Protein AF-A0A015JHY5-F1 (afdb_monomer_lite)

Structure (mmCIF, N/CA/C/O backbone):
data_AF-A0A015JHY5-F1
#
_entry.id   AF-A0A015JHY5-F1
#
loop_
_atom_site.group_PDB
_atom_site.id
_atom_site.type_symbol
_atom_site.label_atom_id
_atom_site.label_alt_id
_atom_site.label_comp_id
_atom_site.label_asym_id
_atom_site.label_entity_id
_atom_site.label_seq_id
_atom_site.pdbx_PDB_ins_code
_atom_site.Cartn_x
_atom_site.Cartn_y
_atom_site.Cartn_z
_atom_site.occupancy
_atom_site.B_iso_or_equiv
_atom_site.auth_seq_id
_atom_site.auth_comp_id
_atom_site.auth_asym_id
_atom_site.auth_atom_id
_atom_site.pdbx_PDB_model_num
ATOM 1 N N . MET A 1 1 ? -11.492 6.047 -32.905 1.00 40.00 1 MET A N 1
ATOM 2 C CA . MET A 1 1 ? -10.501 5.071 -32.400 1.00 40.00 1 MET A CA 1
ATOM 3 C C . MET A 1 1 ? -9.507 5.808 -31.514 1.00 40.00 1 MET A C 1
ATOM 5 O O . MET A 1 1 ? -8.914 6.771 -31.969 1.00 40.00 1 MET A O 1
ATOM 9 N N . ASN A 1 2 ? -9.389 5.346 -30.266 1.00 44.59 2 ASN A N 1
ATOM 10 C CA . ASN A 1 2 ? -8.293 5.552 -29.310 1.00 44.59 2 ASN A CA 1
ATOM 11 C C . ASN A 1 2 ? -7.911 6.969 -28.844 1.00 44.59 2 ASN A C 1
ATOM 13 O O . ASN A 1 2 ? -6.755 7.365 -28.914 1.00 44.59 2 ASN A O 1
ATOM 17 N N . GLU A 1 3 ? -8.834 7.625 -28.137 1.00 45.31 3 GLU A N 1
ATOM 18 C CA . GLU A 1 3 ? -8.463 8.516 -27.017 1.00 45.31 3 GLU A CA 1
ATOM 19 C C . GLU A 1 3 ? -7.963 7.724 -25.783 1.00 45.31 3 GLU A C 1
ATOM 21 O O . GLU A 1 3 ? -7.287 8.267 -24.914 1.00 45.31 3 GLU A O 1
ATOM 26 N N . ARG A 1 4 ? -8.188 6.398 -25.756 1.00 46.50 4 ARG A N 1
ATOM 27 C CA . ARG A 1 4 ? -7.793 5.460 -24.681 1.00 46.50 4 ARG A CA 1
ATOM 28 C C . ARG A 1 4 ? -6.280 5.272 -24.489 1.00 46.50 4 ARG A C 1
ATOM 30 O O . ARG A 1 4 ? -5.887 4.626 -23.528 1.00 46.50 4 ARG A O 1
ATOM 37 N N . PHE A 1 5 ? -5.444 5.798 -25.387 1.00 38.50 5 PHE A N 1
ATOM 38 C CA . PHE A 1 5 ? -3.981 5.652 -25.329 1.00 38.50 5 PHE A CA 1
ATOM 39 C C . PHE A 1 5 ? -3.276 6.862 -24.691 1.00 38.50 5 PHE A C 1
ATOM 41 O O . PHE A 1 5 ? -2.085 6.784 -24.427 1.00 38.50 5 PHE A O 1
ATOM 48 N N . LYS A 1 6 ? -3.963 7.981 -24.405 1.00 40.88 6 LYS A N 1
ATOM 49 C CA . LYS A 1 6 ? -3.352 9.105 -23.656 1.00 40.88 6 LYS A CA 1
ATOM 50 C C . LYS A 1 6 ? -3.430 8.938 -22.136 1.00 40.88 6 LYS A C 1
ATOM 52 O O . LYS A 1 6 ? -2.666 9.570 -21.418 1.00 40.88 6 LYS A O 1
ATOM 57 N N . GLU A 1 7 ? -4.290 8.042 -21.660 1.00 41.88 7 GLU A N 1
ATOM 58 C CA . GLU A 1 7 ? -4.357 7.574 -20.272 1.00 41.88 7 GLU A CA 1
ATOM 59 C C . GLU A 1 7 ? -3.535 6.288 -20.077 1.00 41.88 7 GLU A C 1
ATOM 61 O O . GLU A 1 7 ? -3.970 5.362 -19.388 1.00 41.88 7 GLU A O 1
ATOM 66 N N . PHE A 1 8 ? -2.328 6.195 -20.657 1.00 44.22 8 PHE A N 1
ATOM 67 C CA . PHE A 1 8 ? -1.334 5.311 -20.043 1.00 44.22 8 PHE A CA 1
ATOM 68 C C . PHE A 1 8 ? -1.085 5.874 -18.653 1.00 44.22 8 PHE A C 1
ATOM 70 O O . PHE A 1 8 ? -0.454 6.905 -18.452 1.00 44.22 8 PHE A O 1
ATOM 77 N N . ASN A 1 9 ? -1.777 5.244 -17.721 1.00 57.66 9 ASN A N 1
ATOM 78 C CA . ASN A 1 9 ? -2.054 5.701 -16.386 1.00 57.66 9 ASN A CA 1
ATOM 79 C C . ASN A 1 9 ? -0.746 5.629 -15.593 1.00 57.66 9 ASN A C 1
ATOM 81 O O . ASN A 1 9 ? -0.519 4.649 -14.888 1.00 57.66 9 ASN A O 1
ATOM 85 N N . ASP A 1 10 ? 0.126 6.634 -15.757 1.00 76.81 10 ASP A N 1
ATOM 86 C CA . ASP A 1 10 ? 1.397 6.789 -15.031 1.00 76.81 10 ASP A CA 1
ATOM 87 C C . ASP A 1 10 ? 1.201 6.471 -13.550 1.00 76.81 10 ASP A C 1
ATOM 89 O O . ASP A 1 10 ? 2.004 5.772 -12.942 1.00 76.81 10 ASP A O 1
ATOM 93 N N . ASP A 1 11 ? 0.084 6.946 -12.989 1.00 87.25 11 ASP A N 1
ATOM 94 C CA . ASP A 1 11 ? -0.285 6.750 -11.595 1.00 87.25 11 ASP A CA 1
ATOM 95 C C . ASP A 1 11 ? -0.630 5.268 -11.293 1.00 87.25 11 ASP A C 1
ATOM 97 O O . ASP A 1 11 ? -0.227 4.768 -10.245 1.00 87.25 11 ASP A O 1
ATOM 101 N N . LYS A 1 12 ? -1.283 4.515 -12.198 1.00 87.69 12 LYS A N 1
ATOM 102 C CA . LYS A 1 12 ? -1.477 3.051 -12.052 1.00 87.69 12 LYS A CA 1
ATOM 103 C C . LYS A 1 12 ? -0.163 2.295 -12.155 1.00 87.69 12 LYS A C 1
ATOM 105 O O . LYS A 1 12 ? 0.110 1.477 -11.283 1.00 87.69 12 LYS A O 1
ATOM 110 N N . TYR A 1 13 ? 0.624 2.544 -13.200 1.00 85.75 13 TYR A N 1
ATOM 111 C CA . TYR A 1 13 ? 1.866 1.808 -13.445 1.00 85.75 13 TYR A CA 1
ATOM 112 C C . TYR A 1 13 ? 2.865 2.025 -12.313 1.00 85.75 13 TYR A C 1
ATOM 114 O O . TYR A 1 13 ? 3.368 1.052 -11.758 1.00 85.75 13 TYR A O 1
ATOM 122 N N . ILE A 1 14 ? 3.076 3.278 -11.896 1.00 88.00 14 ILE A N 1
ATOM 123 C CA . ILE A 1 14 ? 3.966 3.584 -10.773 1.00 88.00 14 ILE A CA 1
ATOM 124 C C . ILE A 1 14 ? 3.453 2.995 -9.455 1.00 88.00 14 ILE A C 1
ATOM 126 O O . ILE A 1 14 ? 4.256 2.593 -8.619 1.00 88.00 14 ILE A O 1
ATOM 130 N N . THR A 1 15 ? 2.130 2.898 -9.271 1.00 92.19 15 THR A N 1
ATOM 131 C CA . THR A 1 15 ? 1.554 2.260 -8.081 1.00 92.19 15 THR A CA 1
ATOM 132 C C . THR A 1 15 ? 1.734 0.745 -8.118 1.00 92.19 15 THR A C 1
ATOM 134 O O . THR A 1 15 ? 2.160 0.193 -7.115 1.00 92.19 15 THR A O 1
ATOM 137 N N . CYS A 1 16 ? 1.482 0.066 -9.244 1.00 91.19 16 CYS A N 1
ATOM 138 C CA . CYS A 1 16 ? 1.750 -1.374 -9.366 1.00 91.19 16 CYS A CA 1
ATOM 139 C C . CYS A 1 16 ? 3.236 -1.687 -9.169 1.00 91.19 16 CYS A C 1
ATOM 141 O O . CYS A 1 16 ? 3.556 -2.599 -8.420 1.00 91.19 16 CYS A O 1
ATOM 143 N N . PHE A 1 17 ? 4.129 -0.890 -9.762 1.00 89.00 17 PHE A N 1
ATOM 144 C CA . PHE A 1 17 ? 5.572 -1.037 -9.576 1.00 89.00 17 PHE A CA 1
ATOM 145 C C . PHE A 1 17 ? 5.985 -0.848 -8.114 1.00 89.00 17 PHE A C 1
ATOM 147 O O . PHE A 1 17 ? 6.759 -1.631 -7.589 1.00 89.00 17 PHE A O 1
ATOM 154 N N . PHE A 1 18 ? 5.444 0.159 -7.424 1.00 92.19 18 PHE A N 1
ATOM 155 C CA . PHE A 1 18 ? 5.695 0.343 -5.994 1.00 92.19 18 PHE A CA 1
ATOM 156 C C . PHE A 1 18 ? 5.202 -0.840 -5.153 1.00 92.19 18 PHE A C 1
ATOM 158 O O . PHE A 1 18 ? 5.878 -1.244 -4.214 1.00 92.19 18 PHE A O 1
ATOM 165 N N . LEU A 1 19 ? 4.024 -1.378 -5.473 1.00 93.25 19 LEU A N 1
ATOM 166 C CA . LEU A 1 19 ? 3.403 -2.487 -4.746 1.00 93.25 19 LEU A CA 1
ATOM 167 C C . LEU A 1 19 ? 4.066 -3.840 -5.002 1.00 93.25 19 LEU A C 1
ATOM 169 O O . LEU A 1 19 ? 3.719 -4.809 -4.335 1.00 93.25 19 LEU A O 1
ATOM 173 N N . ASP A 1 20 ? 4.981 -3.927 -5.954 1.00 90.62 20 ASP A N 1
ATOM 174 C CA . ASP A 1 20 ? 5.803 -5.108 -6.134 1.00 90.62 20 ASP A CA 1
ATOM 175 C C . ASP A 1 20 ? 6.956 -5.078 -5.102 1.00 90.62 20 ASP A C 1
ATOM 177 O O . ASP A 1 20 ? 7.746 -4.120 -5.084 1.00 90.62 20 ASP A O 1
ATOM 181 N N . PRO A 1 21 ? 7.054 -6.087 -4.213 1.00 89.00 21 PRO A N 1
ATOM 182 C CA . PRO A 1 21 ? 8.043 -6.107 -3.136 1.00 89.00 21 PRO A CA 1
ATOM 183 C C . PRO A 1 21 ? 9.490 -5.985 -3.620 1.00 89.00 21 PRO A C 1
ATOM 185 O O . PRO A 1 21 ? 10.298 -5.373 -2.922 1.00 89.00 21 PRO A O 1
ATOM 188 N N . GLN A 1 22 ? 9.808 -6.464 -4.829 1.00 86.19 22 GLN A N 1
ATOM 189 C CA . GLN A 1 22 ? 11.156 -6.392 -5.411 1.00 86.19 22 GLN A CA 1
ATOM 190 C C . GLN A 1 22 ? 11.592 -4.949 -5.704 1.00 86.19 22 GLN A C 1
ATOM 192 O O . GLN A 1 22 ? 12.781 -4.642 -5.835 1.00 86.19 22 GLN A O 1
ATOM 197 N N . PHE A 1 23 ? 10.631 -4.031 -5.814 1.00 85.44 23 PHE A N 1
ATOM 198 C CA . PHE A 1 23 ? 10.887 -2.630 -6.123 1.00 85.44 23 PHE A CA 1
ATOM 199 C C . PHE A 1 23 ? 10.567 -1.683 -4.963 1.00 85.44 23 PHE A C 1
ATOM 201 O O . PHE A 1 23 ? 10.804 -0.478 -5.089 1.00 85.44 23 PHE A O 1
ATOM 208 N N . ARG A 1 24 ? 10.116 -2.194 -3.808 1.00 81.12 24 ARG A N 1
ATOM 209 C CA . ARG A 1 24 ? 9.749 -1.370 -2.638 1.00 81.12 24 ARG A CA 1
ATOM 210 C C . ARG A 1 24 ? 10.892 -0.479 -2.139 1.00 81.12 24 ARG A C 1
ATOM 212 O O . ARG A 1 24 ? 10.656 0.645 -1.703 1.00 81.12 24 ARG A O 1
ATOM 219 N N . SER A 1 25 ? 12.130 -0.973 -2.227 1.00 77.19 25 SER A N 1
ATOM 220 C CA . SER A 1 25 ? 13.350 -0.305 -1.750 1.00 77.19 25 SER A CA 1
ATOM 221 C C . SER A 1 25 ? 13.917 0.707 -2.752 1.00 77.19 25 SER A C 1
ATOM 223 O O . SER A 1 25 ? 14.875 1.423 -2.448 1.00 77.19 25 SER A O 1
ATOM 225 N N . ARG A 1 26 ? 13.336 0.799 -3.956 1.00 82.50 26 ARG A N 1
ATOM 226 C CA . ARG A 1 26 ? 13.796 1.737 -4.980 1.00 82.50 26 ARG A CA 1
ATOM 227 C C . ARG A 1 26 ? 13.516 3.175 -4.528 1.00 82.50 26 ARG A C 1
ATOM 229 O O . ARG A 1 26 ? 12.425 3.474 -4.037 1.00 82.50 26 ARG A O 1
ATOM 236 N N . PRO A 1 27 ? 14.469 4.104 -4.713 1.00 82.56 27 PRO A N 1
ATOM 237 C CA . PRO A 1 27 ? 14.269 5.492 -4.330 1.00 82.56 27 PRO A CA 1
ATOM 238 C C . PRO A 1 27 ? 13.101 6.106 -5.113 1.00 82.56 27 PRO A C 1
ATOM 240 O O . PRO A 1 27 ? 13.111 6.169 -6.342 1.00 82.56 27 PRO A O 1
ATOM 243 N N . LEU A 1 28 ? 12.098 6.592 -4.382 1.00 85.81 28 LEU A N 1
ATOM 244 C CA . LEU A 1 28 ? 10.950 7.308 -4.932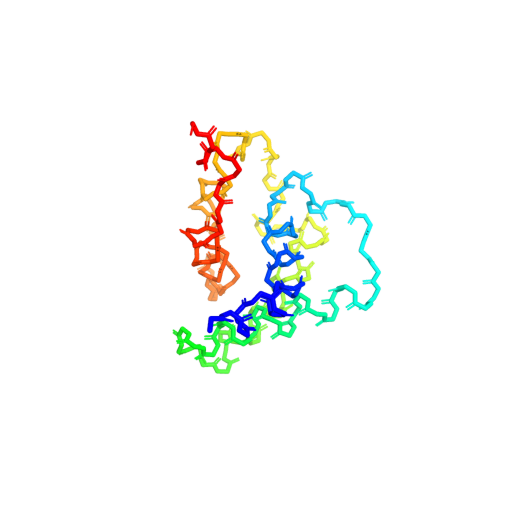 1.00 85.81 28 LEU A CA 1
ATOM 245 C C . LEU A 1 28 ? 11.091 8.810 -4.704 1.00 85.81 28 LEU A C 1
ATOM 247 O O . LEU A 1 28 ? 11.359 9.270 -3.593 1.00 85.81 28 LEU A O 1
ATOM 251 N N . THR A 1 29 ? 10.821 9.596 -5.745 1.00 89.81 29 THR A N 1
ATOM 252 C CA . THR A 1 29 ? 10.681 11.050 -5.595 1.00 89.81 29 THR A CA 1
ATOM 253 C C . THR A 1 29 ? 9.429 11.388 -4.779 1.00 89.81 29 THR A C 1
ATOM 255 O O . THR A 1 29 ? 8.431 10.665 -4.814 1.00 89.81 29 THR A O 1
ATOM 258 N N . ALA A 1 30 ? 9.420 12.537 -4.097 1.00 89.06 30 ALA A N 1
ATOM 259 C CA . ALA A 1 30 ? 8.240 13.003 -3.358 1.00 89.06 30 ALA A CA 1
ATOM 260 C C . ALA A 1 30 ? 6.987 13.139 -4.252 1.00 89.06 30 ALA A C 1
ATOM 262 O O . ALA A 1 30 ? 5.863 12.874 -3.812 1.00 89.06 30 ALA A O 1
ATOM 263 N N . LYS A 1 31 ? 7.182 13.492 -5.533 1.00 89.88 31 LYS A N 1
ATOM 264 C CA . LYS A 1 31 ? 6.118 13.565 -6.545 1.00 89.88 31 LYS A CA 1
ATOM 265 C C . LYS A 1 31 ? 5.556 12.179 -6.873 1.00 89.88 31 LYS A C 1
ATOM 267 O O . LYS A 1 31 ? 4.338 12.023 -6.920 1.00 89.88 31 LYS A O 1
ATOM 272 N N . ALA A 1 32 ? 6.423 11.184 -7.072 1.00 89.75 32 ALA A N 1
ATOM 273 C CA . ALA A 1 32 ? 6.021 9.796 -7.298 1.00 89.75 32 ALA A CA 1
ATOM 274 C C . ALA A 1 32 ? 5.257 9.231 -6.094 1.00 89.75 32 ALA A C 1
ATOM 276 O O . ALA A 1 32 ? 4.163 8.697 -6.252 1.00 89.75 32 ALA A O 1
ATOM 277 N N . TYR A 1 33 ? 5.777 9.439 -4.884 1.00 91.62 33 TYR A N 1
ATOM 278 C CA . TYR A 1 33 ? 5.124 8.985 -3.658 1.00 91.62 33 TYR A CA 1
ATOM 279 C C . TYR A 1 33 ? 3.728 9.603 -3.478 1.00 91.62 33 TYR A C 1
ATOM 281 O O . TYR A 1 33 ? 2.760 8.898 -3.205 1.00 91.62 33 TYR A O 1
ATOM 289 N N . SER A 1 34 ? 3.588 10.910 -3.721 1.00 92.62 34 SER A N 1
ATOM 290 C CA . SER A 1 34 ? 2.282 11.586 -3.669 1.00 92.62 34 SER A CA 1
ATOM 291 C C . SER A 1 34 ? 1.276 11.010 -4.675 1.00 92.62 34 SER A C 1
ATOM 293 O O . SER A 1 34 ? 0.101 10.843 -4.344 1.00 92.62 34 SER A O 1
ATOM 295 N N . LYS A 1 35 ? 1.726 10.672 -5.893 1.00 93.81 35 LYS A N 1
ATOM 296 C CA . LYS A 1 35 ? 0.889 10.018 -6.913 1.00 93.81 35 LYS A CA 1
ATOM 297 C C . LYS A 1 35 ? 0.411 8.643 -6.450 1.00 93.81 35 LYS A C 1
ATOM 299 O O . LYS A 1 35 ? -0.785 8.376 -6.524 1.00 93.81 35 LYS A O 1
ATOM 304 N N . ILE A 1 36 ? 1.320 7.829 -5.911 1.00 93.81 36 ILE A N 1
ATOM 305 C CA . ILE A 1 36 ? 1.027 6.494 -5.369 1.00 93.81 36 ILE A CA 1
ATOM 306 C C . ILE A 1 36 ? -0.037 6.578 -4.271 1.00 93.81 36 ILE A C 1
ATOM 308 O O . ILE A 1 36 ? -1.070 5.917 -4.362 1.00 93.81 36 ILE A O 1
ATOM 312 N N . VAL A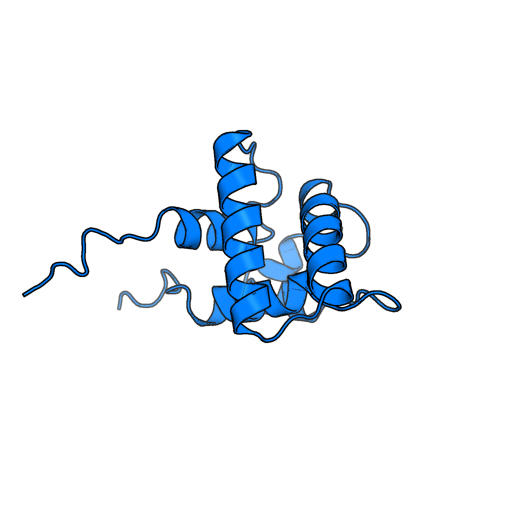 1 37 ? 0.163 7.437 -3.264 1.00 95.38 37 VAL A N 1
ATOM 313 C CA . VAL A 1 37 ? -0.790 7.599 -2.150 1.00 95.38 37 VAL A CA 1
ATOM 314 C C . VAL A 1 37 ? -2.167 8.026 -2.663 1.00 95.38 37 VAL A C 1
ATOM 316 O O . VAL A 1 37 ? -3.188 7.455 -2.269 1.00 95.38 37 VAL A O 1
ATOM 319 N N . ARG A 1 38 ? -2.215 9.004 -3.578 1.00 95.56 38 ARG A N 1
ATOM 320 C CA . ARG A 1 38 ? -3.471 9.499 -4.159 1.00 95.56 38 ARG A CA 1
ATOM 321 C C . ARG A 1 38 ? -4.194 8.413 -4.954 1.00 95.56 38 ARG A C 1
ATOM 323 O O . ARG A 1 38 ? -5.414 8.270 -4.830 1.00 95.56 38 ARG A O 1
ATOM 330 N N . TYR A 1 39 ? -3.456 7.653 -5.756 1.00 95.38 39 TYR A N 1
ATOM 331 C CA . TYR A 1 39 ? -4.020 6.596 -6.582 1.00 95.38 39 TYR A CA 1
ATOM 332 C C . TYR A 1 39 ? -4.523 5.429 -5.727 1.00 95.38 39 TYR A C 1
ATOM 334 O O . TYR A 1 39 ? -5.694 5.071 -5.830 1.00 95.38 39 TYR A O 1
ATOM 342 N N . ALA A 1 40 ? -3.711 4.923 -4.794 1.00 96.12 40 ALA A N 1
ATOM 343 C CA . ALA A 1 40 ? -4.109 3.877 -3.853 1.00 96.12 40 ALA A CA 1
ATOM 344 C C . ALA A 1 40 ? -5.362 4.268 -3.051 1.00 96.12 40 ALA A C 1
ATOM 346 O O . ALA A 1 40 ? -6.296 3.477 -2.940 1.00 96.12 40 ALA A O 1
ATOM 347 N N . THR A 1 41 ? -5.441 5.513 -2.569 1.00 96.06 41 THR A N 1
ATOM 348 C CA . THR A 1 41 ? -6.629 6.021 -1.855 1.00 96.06 41 THR A CA 1
ATOM 349 C C . THR A 1 41 ? -7.860 6.089 -2.760 1.00 96.06 41 THR A C 1
ATOM 351 O O . THR A 1 41 ? -8.970 5.790 -2.325 1.00 96.06 41 THR A O 1
ATOM 354 N N . THR A 1 42 ? -7.688 6.452 -4.034 1.00 95.94 42 THR A N 1
ATOM 355 C CA . THR A 1 42 ? -8.781 6.451 -5.020 1.00 95.94 42 THR A CA 1
ATOM 356 C C . THR A 1 42 ? -9.316 5.040 -5.248 1.00 95.94 42 THR A C 1
ATOM 358 O O . THR A 1 42 ? -10.529 4.846 -5.306 1.00 95.94 42 THR A O 1
ATOM 361 N N . ILE A 1 43 ? -8.428 4.048 -5.325 1.00 95.75 43 ILE A N 1
ATOM 362 C CA . ILE A 1 43 ? -8.810 2.637 -5.416 1.00 95.75 43 ILE A CA 1
ATOM 363 C C . ILE A 1 43 ? -9.506 2.179 -4.134 1.00 95.75 43 ILE A C 1
ATOM 365 O O . ILE A 1 43 ? -10.583 1.603 -4.223 1.00 95.75 43 ILE A O 1
ATOM 369 N N . GLY A 1 44 ? -8.974 2.511 -2.955 1.00 96.94 44 GLY A N 1
ATOM 370 C CA . GLY A 1 44 ? -9.619 2.215 -1.672 1.00 96.94 44 GLY A CA 1
ATOM 371 C C . GLY A 1 44 ? -11.058 2.737 -1.605 1.00 96.94 44 GLY A C 1
ATOM 372 O O . GLY A 1 44 ? -11.974 1.984 -1.287 1.00 96.94 44 GLY A O 1
ATOM 373 N N . LYS A 1 45 ? -11.297 3.988 -2.023 1.00 96.31 45 LYS A N 1
ATOM 374 C CA . LYS A 1 45 ? -12.656 4.555 -2.116 1.00 96.31 45 LYS A CA 1
ATOM 375 C C . LYS A 1 45 ? -13.564 3.764 -3.061 1.00 96.31 45 LYS A C 1
ATOM 377 O O . LYS A 1 45 ? -14.719 3.526 -2.731 1.00 96.31 45 LYS A O 1
ATOM 382 N N . ARG A 1 46 ? -13.053 3.334 -4.221 1.00 95.94 46 ARG A N 1
ATOM 383 C CA . ARG A 1 46 ? -13.807 2.496 -5.176 1.00 95.94 46 ARG A CA 1
ATOM 384 C C . ARG A 1 46 ? -14.112 1.103 -4.623 1.00 95.94 46 ARG A C 1
ATOM 386 O O . ARG A 1 46 ? -15.131 0.530 -4.984 1.00 95.94 46 ARG A O 1
ATOM 393 N N . LEU A 1 47 ? -13.260 0.587 -3.739 1.00 96.06 47 LEU A N 1
ATOM 394 C CA . LEU A 1 47 ? -13.475 -0.660 -3.000 1.00 96.06 47 LEU A CA 1
ATOM 395 C C . LEU A 1 47 ? -14.400 -0.489 -1.780 1.00 96.06 47 LEU A C 1
ATOM 397 O O . LEU A 1 47 ? -14.610 -1.455 -1.049 1.00 96.06 47 LEU A O 1
ATOM 401 N N . GLY A 1 48 ? -14.940 0.713 -1.555 1.00 97.19 48 GLY A N 1
ATOM 402 C CA . GLY A 1 48 ? -15.870 1.000 -0.466 1.00 97.19 48 GLY A CA 1
ATOM 403 C C . GLY A 1 48 ? -15.207 1.253 0.887 1.00 97.19 48 GLY A C 1
ATOM 404 O O . GLY A 1 48 ? -15.864 1.057 1.902 1.00 97.19 48 GLY A O 1
ATOM 405 N N . PHE A 1 49 ? -13.932 1.665 0.920 1.00 97.56 49 PHE A N 1
ATOM 406 C CA . PHE A 1 49 ? -13.236 1.915 2.185 1.00 97.56 49 PHE A CA 1
ATOM 407 C C . PHE A 1 49 ? -13.896 3.031 2.991 1.00 97.56 49 PHE A C 1
ATOM 409 O O . PHE A 1 49 ? -14.107 4.139 2.486 1.00 97.56 49 PHE A O 1
ATOM 416 N N . ASP A 1 50 ? -14.126 2.759 4.271 1.00 96.25 50 ASP A N 1
ATOM 417 C CA . ASP A 1 50 ? -14.540 3.773 5.232 1.00 96.25 50 ASP A CA 1
ATOM 418 C C . ASP A 1 50 ? -13.360 4.674 5.671 1.00 96.25 50 ASP A C 1
ATOM 420 O O . ASP A 1 50 ? -12.230 4.597 5.164 1.00 96.25 50 ASP A O 1
ATOM 424 N N . LEU A 1 51 ? -13.614 5.584 6.618 1.00 95.31 51 LEU A N 1
ATOM 425 C CA . LEU A 1 51 ? -12.587 6.488 7.142 1.00 95.31 51 LEU A CA 1
ATOM 426 C C . LEU A 1 51 ? -11.457 5.738 7.870 1.00 95.31 51 LEU A C 1
ATOM 428 O O . LEU A 1 51 ? -10.290 6.122 7.749 1.00 95.31 51 LEU A O 1
ATOM 432 N N . LYS A 1 52 ? -11.787 4.678 8.617 1.00 95.69 52 LYS A N 1
ATOM 433 C CA . LYS A 1 52 ? -10.819 3.867 9.365 1.00 95.69 52 LYS A CA 1
ATOM 434 C C . LYS A 1 52 ? -9.912 3.115 8.394 1.00 95.69 52 LYS A C 1
ATOM 436 O O . LYS A 1 52 ? -8.694 3.139 8.556 1.00 95.69 52 LYS A O 1
ATOM 441 N N . GLU A 1 53 ? -10.484 2.513 7.360 1.00 97.00 53 GLU A N 1
ATOM 442 C CA . GLU A 1 53 ? -9.757 1.807 6.308 1.00 97.00 53 GLU A CA 1
ATOM 443 C C . GLU A 1 53 ? -8.897 2.755 5.470 1.00 97.00 53 GLU A C 1
ATOM 445 O O . GLU A 1 53 ? -7.750 2.427 5.164 1.00 97.00 53 GLU A O 1
ATOM 450 N N . SER A 1 54 ? -9.404 3.947 5.148 1.00 95.81 54 SER A N 1
ATOM 451 C CA . SER A 1 54 ? -8.651 4.977 4.420 1.00 95.81 54 SER A CA 1
ATOM 452 C C . SER A 1 54 ? -7.454 5.493 5.223 1.00 95.81 54 SER A C 1
ATOM 454 O O . SER A 1 54 ? -6.371 5.692 4.672 1.00 95.81 54 SER A O 1
ATOM 456 N N . ARG A 1 55 ? -7.613 5.682 6.539 1.00 95.31 55 ARG A N 1
ATOM 457 C CA . ARG A 1 55 ? -6.503 6.056 7.423 1.00 95.31 55 ARG A CA 1
ATOM 458 C C . ARG A 1 55 ? -5.471 4.935 7.522 1.00 95.31 55 ARG A C 1
ATOM 460 O O . ARG A 1 55 ? -4.282 5.196 7.345 1.00 95.31 55 ARG A O 1
ATOM 467 N N . ALA A 1 56 ? -5.933 3.704 7.745 1.00 96.19 56 ALA A N 1
ATOM 468 C CA . ALA A 1 56 ? -5.070 2.531 7.801 1.00 96.19 56 ALA A CA 1
ATOM 469 C C . ALA A 1 56 ? -4.289 2.346 6.494 1.00 96.19 56 ALA A C 1
ATOM 471 O O . ALA A 1 56 ? -3.103 2.041 6.539 1.00 96.19 56 ALA A O 1
ATOM 472 N N . LEU A 1 57 ? -4.905 2.613 5.336 1.00 97.25 57 LEU A N 1
ATOM 473 C CA . LEU A 1 57 ? -4.231 2.575 4.039 1.00 97.25 57 LEU A CA 1
ATOM 474 C C . LEU A 1 57 ? -3.029 3.530 3.994 1.00 97.25 57 LEU A C 1
ATOM 476 O O . LEU A 1 57 ? -1.936 3.123 3.616 1.00 97.25 57 LEU A O 1
ATOM 480 N N . CYS A 1 58 ? -3.210 4.788 4.401 1.00 96.19 58 CYS A N 1
ATOM 481 C CA . CYS A 1 58 ? -2.132 5.781 4.408 1.00 96.19 58 CYS A CA 1
ATOM 482 C C . CYS A 1 58 ? -0.988 5.413 5.364 1.00 96.19 58 CYS A C 1
ATOM 484 O O . CYS A 1 58 ? 0.178 5.639 5.039 1.00 96.19 58 CYS A O 1
ATOM 486 N N . GLU A 1 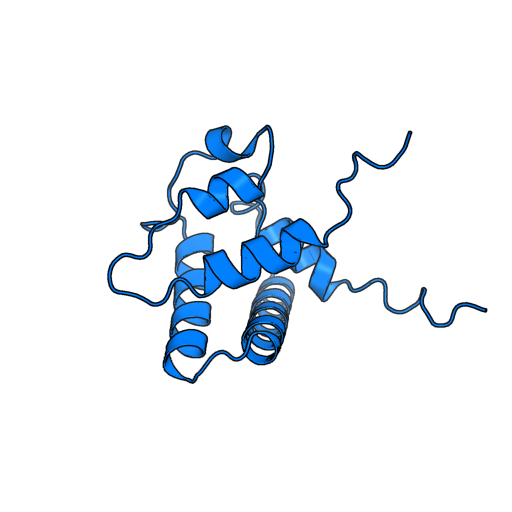59 ? -1.309 4.867 6.538 1.00 95.75 59 GLU A N 1
ATOM 487 C CA . GLU A 1 59 ? -0.315 4.382 7.505 1.00 95.75 59 GLU A CA 1
ATOM 488 C C . GLU A 1 59 ? 0.449 3.179 6.936 1.00 95.75 59 GLU A C 1
ATOM 490 O O . GLU A 1 59 ? 1.676 3.175 6.919 1.00 95.75 59 GLU A O 1
ATOM 495 N N . GLN A 1 60 ? -0.261 2.216 6.350 1.00 96.12 60 GLN A N 1
ATOM 496 C CA . GLN A 1 60 ? 0.336 1.018 5.765 1.00 96.12 60 GLN A CA 1
ATOM 497 C C . GLN A 1 60 ? 1.209 1.313 4.545 1.00 96.12 60 GLN A C 1
ATOM 499 O O . GLN A 1 60 ? 2.233 0.667 4.375 1.00 96.12 60 GLN A O 1
ATOM 504 N N . ILE A 1 61 ? 0.868 2.308 3.715 1.00 95.56 61 ILE A N 1
ATOM 505 C CA . ILE A 1 61 ? 1.734 2.731 2.598 1.00 95.56 61 ILE A CA 1
ATOM 506 C C . ILE A 1 61 ? 3.080 3.258 3.114 1.00 95.56 61 ILE A C 1
ATOM 508 O O . ILE A 1 61 ? 4.109 3.056 2.469 1.00 95.56 61 ILE A O 1
ATOM 512 N N . LYS A 1 62 ? 3.091 3.944 4.265 1.00 94.19 62 LYS A N 1
ATOM 513 C CA . LYS A 1 62 ? 4.336 4.378 4.915 1.00 94.19 62 LYS A CA 1
ATOM 514 C C . LYS A 1 62 ? 5.093 3.186 5.485 1.00 94.19 62 LYS A C 1
ATOM 516 O O . LYS A 1 62 ? 6.277 3.057 5.205 1.00 94.19 62 LYS A O 1
ATOM 521 N N . ASP A 1 63 ? 4.407 2.312 6.217 1.00 94.31 63 ASP A N 1
ATOM 522 C CA . ASP A 1 63 ? 5.024 1.134 6.834 1.00 94.31 63 ASP A CA 1
ATOM 523 C C . ASP A 1 63 ? 5.656 0.208 5.780 1.00 94.31 63 ASP A C 1
ATOM 525 O O . ASP A 1 63 ? 6.792 -0.223 5.951 1.00 94.31 63 ASP A O 1
ATOM 529 N N . TYR A 1 64 ? 4.973 -0.022 4.655 1.00 94.56 64 TYR A N 1
ATOM 530 C CA . TYR A 1 64 ? 5.487 -0.804 3.530 1.00 94.56 64 TYR A CA 1
ATOM 531 C C . TYR A 1 64 ? 6.717 -0.159 2.879 1.00 94.56 64 TYR A C 1
ATOM 533 O O . TYR A 1 64 ? 7.712 -0.836 2.631 1.00 94.56 64 TYR A O 1
ATOM 541 N N . ARG A 1 65 ? 6.697 1.164 2.662 1.00 92.38 65 ARG A N 1
ATOM 542 C CA . ARG A 1 65 ? 7.864 1.904 2.153 1.00 92.38 65 ARG A CA 1
ATOM 543 C C . ARG A 1 65 ? 9.065 1.812 3.098 1.00 92.38 65 ARG A C 1
ATOM 545 O O . ARG A 1 65 ? 10.195 1.701 2.635 1.00 92.38 65 ARG A O 1
ATOM 552 N N . ASP A 1 66 ? 8.818 1.902 4.399 1.00 92.00 66 ASP A N 1
ATOM 553 C CA . ASP A 1 66 ? 9.855 1.903 5.433 1.00 92.00 66 ASP A CA 1
ATOM 554 C C . ASP A 1 66 ? 10.306 0.485 5.827 1.00 92.00 66 ASP A C 1
ATOM 556 O O . ASP A 1 66 ? 11.102 0.341 6.753 1.00 92.00 66 ASP A O 1
ATOM 560 N N . ASN A 1 67 ? 9.797 -0.555 5.154 1.00 92.25 67 ASN A N 1
ATOM 561 C CA . ASN A 1 67 ? 10.077 -1.956 5.458 1.00 92.25 67 ASN A CA 1
ATOM 562 C C . ASN A 1 67 ? 9.781 -2.334 6.926 1.00 92.25 67 ASN A C 1
ATOM 564 O O . ASN A 1 67 ? 10.582 -2.988 7.590 1.00 92.25 67 ASN A O 1
ATOM 568 N N . LYS A 1 68 ? 8.648 -1.863 7.461 1.00 93.06 68 LYS A N 1
ATOM 569 C CA . LYS A 1 68 ? 8.202 -2.138 8.837 1.00 93.06 68 LYS A CA 1
ATOM 570 C C . LYS A 1 68 ? 7.229 -3.309 8.881 1.00 93.06 68 LYS A C 1
ATOM 572 O O . LYS A 1 68 ? 6.416 -3.457 7.974 1.00 93.06 68 LYS A O 1
ATOM 577 N N . LEU A 1 69 ? 7.217 -4.043 9.995 1.00 91.38 69 LEU A N 1
ATOM 578 C CA . LEU A 1 69 ? 6.214 -5.074 10.289 1.00 91.38 69 LEU A CA 1
ATOM 579 C C . LEU A 1 69 ? 4.774 -4.576 10.031 1.00 91.38 69 LEU A C 1
ATOM 581 O O . LEU A 1 69 ? 4.418 -3.471 10.462 1.00 91.38 69 LEU A O 1
ATOM 585 N N . PRO A 1 70 ? 3.908 -5.372 9.373 1.00 92.50 70 PRO A N 1
ATOM 586 C CA . PRO A 1 70 ? 4.129 -6.738 8.866 1.00 92.50 70 PRO A CA 1
ATOM 587 C C . PRO A 1 70 ? 4.703 -6.807 7.433 1.00 92.50 70 PRO A C 1
ATOM 589 O O . PRO A 1 70 ? 4.643 -7.850 6.794 1.00 92.5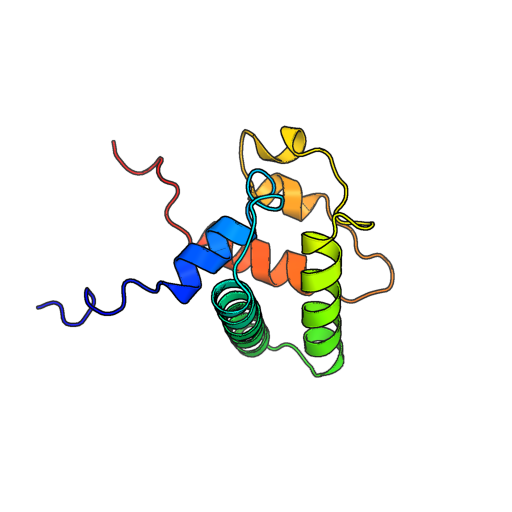0 70 PRO A O 1
ATOM 592 N N . PHE A 1 71 ? 5.185 -5.693 6.883 1.00 93.25 71 PHE A N 1
ATOM 593 C CA . PHE A 1 71 ? 5.624 -5.565 5.492 1.00 93.25 71 PHE A CA 1
ATOM 594 C C . PHE A 1 71 ? 7.115 -5.847 5.276 1.00 93.25 71 PHE A C 1
ATOM 596 O O . PHE A 1 71 ? 7.621 -5.561 4.194 1.00 93.25 71 PHE A O 1
ATOM 603 N N . ASP A 1 72 ? 7.817 -6.378 6.275 1.00 92.12 72 ASP A N 1
ATOM 604 C CA . ASP A 1 72 ? 9.252 -6.688 6.254 1.00 92.12 72 ASP A CA 1
ATOM 605 C C . ASP A 1 72 ? 9.576 -8.099 5.747 1.00 92.12 72 ASP A C 1
ATOM 607 O O . ASP A 1 72 ? 10.735 -8.506 5.779 1.00 92.12 72 ASP A O 1
ATOM 611 N N . LEU A 1 73 ? 8.576 -8.828 5.234 1.00 90.06 73 LEU A N 1
ATOM 612 C CA . LEU A 1 73 ? 8.784 -10.147 4.638 1.00 90.06 73 LEU A CA 1
ATOM 613 C C . LEU A 1 73 ? 9.862 -10.101 3.547 1.00 90.06 73 LEU A C 1
ATOM 615 O O . LEU A 1 73 ? 10.029 -9.091 2.843 1.00 90.06 73 LEU A O 1
ATOM 619 N N . ASP A 1 74 ? 10.557 -11.226 3.404 1.00 86.75 74 ASP A N 1
ATOM 620 C CA . ASP A 1 74 ? 11.602 -11.403 2.408 1.00 86.75 74 ASP A CA 1
ATOM 621 C C . ASP A 1 74 ? 11.032 -11.268 0.988 1.00 86.75 74 ASP A C 1
ATOM 623 O O . ASP A 1 74 ? 9.925 -11.726 0.682 1.00 86.75 74 ASP A O 1
ATOM 627 N N . GLU A 1 75 ? 11.775 -10.594 0.115 1.00 80.31 75 GLU A N 1
ATOM 628 C CA . GLU A 1 75 ? 11.357 -10.356 -1.268 1.00 80.31 75 GLU A CA 1
ATOM 629 C C . GLU A 1 75 ? 11.350 -11.641 -2.103 1.00 80.31 75 GLU A C 1
ATOM 631 O O . GLU A 1 75 ? 10.590 -11.727 -3.069 1.00 80.31 75 GLU A O 1
ATOM 636 N N . SER A 1 76 ? 12.091 -12.681 -1.692 1.00 83.06 76 SER A N 1
ATOM 637 C CA . SER A 1 76 ? 12.049 -13.997 -2.340 1.00 83.06 76 SER A CA 1
ATOM 638 C C . SER A 1 76 ? 10.650 -14.618 -2.331 1.00 83.06 76 SER A C 1
ATOM 640 O O . SER A 1 76 ? 10.296 -15.345 -3.258 1.00 83.06 76 SER A O 1
ATOM 642 N N . CYS A 1 77 ? 9.797 -14.255 -1.365 1.00 80.19 77 CYS A N 1
ATOM 643 C CA . CYS A 1 77 ? 8.398 -14.684 -1.321 1.00 80.19 77 CYS A CA 1
ATOM 644 C C . CYS A 1 77 ? 7.526 -14.077 -2.443 1.00 80.19 77 CYS A C 1
ATOM 646 O O . CYS A 1 77 ? 6.351 -14.424 -2.547 1.00 80.19 77 CYS A O 1
ATOM 648 N N . SER A 1 78 ? 8.068 -13.161 -3.256 1.00 75.81 78 SER A N 1
ATOM 649 C CA . SER A 1 78 ? 7.379 -12.495 -4.374 1.00 75.81 78 SER A CA 1
ATOM 650 C C . SER A 1 78 ? 7.900 -12.875 -5.767 1.00 75.81 78 SER A C 1
ATOM 652 O O . SER A 1 78 ? 7.379 -12.354 -6.751 1.00 75.81 78 SER A O 1
ATOM 654 N N . LEU A 1 79 ? 8.910 -13.755 -5.864 1.00 70.00 79 LEU A N 1
ATOM 655 C CA . LEU A 1 79 ? 9.627 -14.044 -7.118 1.00 70.00 79 LEU A CA 1
ATOM 656 C C . LEU A 1 79 ? 8.737 -14.640 -8.215 1.00 70.00 79 LEU A C 1
ATOM 658 O O . LEU A 1 79 ? 8.873 -14.251 -9.373 1.00 70.00 79 LEU A O 1
ATOM 662 N N . ASP A 1 80 ? 7.834 -15.554 -7.861 1.00 72.94 80 ASP A N 1
ATOM 663 C CA . ASP A 1 80 ? 6.923 -16.175 -8.830 1.00 72.94 80 ASP A CA 1
ATOM 664 C C . ASP A 1 80 ? 5.712 -15.289 -9.139 1.00 72.94 80 ASP A C 1
ATOM 666 O O . ASP A 1 80 ? 5.245 -15.224 -10.276 1.00 72.94 80 ASP A O 1
ATOM 670 N N . ASP A 1 81 ? 5.185 -14.613 -8.117 1.00 80.94 81 ASP A N 1
ATOM 671 C CA . ASP A 1 81 ? 3.969 -13.816 -8.220 1.00 80.94 81 ASP A CA 1
ATOM 672 C C . ASP A 1 81 ? 3.866 -12.809 -7.056 1.00 80.94 81 ASP A C 1
ATOM 674 O O . ASP A 1 81 ? 3.730 -13.211 -5.893 1.00 80.94 81 ASP A O 1
ATOM 678 N N . PRO A 1 82 ? 3.871 -11.491 -7.331 1.00 83.12 82 PRO A N 1
ATOM 679 C CA . PRO A 1 82 ? 3.704 -10.468 -6.304 1.00 83.12 82 PRO A CA 1
ATOM 680 C C . PRO A 1 82 ? 2.400 -10.603 -5.503 1.00 83.12 82 PRO A C 1
ATOM 682 O O . PRO A 1 82 ? 2.357 -10.193 -4.341 1.00 83.12 82 PRO A O 1
ATOM 685 N N . LEU A 1 83 ? 1.332 -11.187 -6.073 1.00 88.25 83 LEU A N 1
ATOM 686 C CA . LEU A 1 83 ? 0.086 -11.427 -5.333 1.00 88.25 83 LEU A CA 1
ATOM 687 C C . LEU A 1 83 ? 0.281 -12.398 -4.161 1.00 88.25 83 LEU A C 1
ATOM 689 O O . LEU A 1 83 ? -0.306 -12.167 -3.100 1.00 88.25 83 LEU A O 1
ATOM 693 N N . ASN A 1 84 ? 1.103 -13.440 -4.315 1.00 87.31 84 ASN A N 1
ATOM 694 C CA . ASN A 1 84 ? 1.400 -14.387 -3.237 1.00 87.31 84 ASN A CA 1
ATOM 695 C C . ASN A 1 84 ? 2.002 -13.689 -2.018 1.00 87.31 84 ASN A C 1
ATOM 697 O O . ASN A 1 84 ? 1.547 -13.923 -0.899 1.00 87.31 84 ASN A O 1
ATOM 701 N N . TRP A 1 85 ? 2.933 -12.758 -2.228 1.00 92.06 85 TRP A N 1
ATOM 702 C CA . TRP A 1 85 ? 3.513 -11.973 -1.139 1.00 92.06 85 TRP A CA 1
ATOM 703 C C . TRP A 1 85 ? 2.441 -11.188 -0.372 1.00 92.06 85 TRP A C 1
ATOM 705 O O . TRP A 1 85 ? 2.373 -11.250 0.853 1.00 92.06 85 TRP A O 1
ATOM 715 N N . TRP A 1 86 ? 1.521 -10.526 -1.083 1.00 93.56 86 TRP A N 1
ATOM 716 C CA . TRP A 1 86 ? 0.414 -9.795 -0.454 1.00 93.56 86 TRP A CA 1
ATOM 717 C C . TRP A 1 86 ? -0.602 -10.689 0.263 1.00 93.56 86 TRP A C 1
ATOM 719 O O . TRP A 1 86 ? -1.287 -10.205 1.166 1.00 93.56 86 TRP A O 1
ATOM 729 N N . ASN A 1 87 ? -0.712 -11.967 -0.109 1.00 90.38 87 ASN A N 1
ATOM 730 C CA . ASN A 1 87 ? -1.548 -12.942 0.597 1.00 90.38 87 ASN A CA 1
ATOM 731 C C . ASN A 1 87 ? -0.931 -13.396 1.931 1.00 90.38 87 ASN A C 1
ATOM 733 O O . ASN A 1 87 ? -1.673 -13.827 2.811 1.00 90.38 87 ASN A O 1
ATOM 737 N N . LEU A 1 88 ? 0.390 -13.271 2.100 1.00 90.44 88 LEU A N 1
ATOM 738 C CA . LEU A 1 88 ? 1.093 -13.592 3.349 1.00 90.44 88 LEU A CA 1
ATOM 739 C C . LEU A 1 88 ? 1.002 -12.468 4.390 1.00 90.44 88 LEU A C 1
ATOM 741 O O . LEU A 1 88 ? 1.234 -12.699 5.577 1.00 90.44 88 LEU A O 1
ATOM 745 N N . ILE A 1 89 ? 0.659 -11.248 3.969 1.00 91.81 89 ILE A N 1
ATOM 746 C CA . ILE A 1 89 ? 0.574 -10.098 4.867 1.00 91.81 89 ILE A CA 1
ATOM 747 C C . ILE A 1 89 ? -0.670 -10.191 5.745 1.00 91.81 89 ILE A C 1
ATOM 749 O O . ILE A 1 89 ? -1.804 -10.125 5.269 1.00 91.81 89 ILE A O 1
ATOM 753 N N . ASN A 1 90 ? -0.439 -10.233 7.054 1.00 87.62 90 ASN A N 1
ATOM 754 C CA . ASN A 1 90 ? -1.477 -10.142 8.067 1.00 87.62 90 ASN A CA 1
ATOM 755 C C . ASN A 1 90 ? -1.287 -8.866 8.900 1.00 87.62 90 ASN A C 1
ATOM 757 O O . ASN A 1 90 ? -0.283 -8.715 9.591 1.00 87.62 90 ASN A O 1
ATOM 761 N N . THR A 1 91 ? -2.255 -7.944 8.858 1.00 83.81 91 THR A N 1
ATOM 762 C CA . THR A 1 91 ? -2.227 -6.719 9.680 1.00 83.81 91 THR A CA 1
ATOM 763 C C . THR A 1 91 ? -2.908 -6.867 11.042 1.00 83.81 91 THR A C 1
ATOM 765 O O . THR A 1 91 ? -3.062 -5.864 11.745 1.00 83.81 91 THR A O 1
ATOM 768 N N . ASP A 1 92 ? -3.279 -8.097 11.408 1.00 77.38 92 ASP A N 1
ATOM 769 C CA . ASP A 1 92 ? -3.782 -8.564 12.702 1.00 77.38 92 ASP A CA 1
ATOM 770 C C . ASP A 1 92 ? -4.974 -7.747 13.241 1.00 77.38 92 ASP A C 1
ATOM 772 O O . ASP A 1 92 ? -6.131 -8.057 12.967 1.00 77.38 92 ASP A O 1
ATOM 776 N N . SER A 1 93 ? -4.695 -6.642 13.938 1.00 73.81 93 SER A N 1
ATOM 777 C CA . SER A 1 93 ? -5.685 -5.749 14.559 1.00 73.81 93 SER A CA 1
ATOM 778 C C . SER A 1 93 ? -6.030 -4.499 13.729 1.00 73.81 93 SER A C 1
ATOM 780 O O . SER A 1 93 ? -6.982 -3.775 14.042 1.00 73.81 93 SER A O 1
ATOM 782 N N . ARG A 1 94 ? -5.259 -4.197 12.674 1.00 81.44 94 ARG A N 1
ATOM 783 C CA . ARG A 1 94 ? -5.530 -3.079 11.752 1.00 81.44 94 ARG A CA 1
ATOM 784 C C . ARG A 1 94 ? -6.322 -3.578 10.538 1.00 81.44 94 ARG A C 1
ATOM 786 O O . ARG A 1 94 ? -6.171 -4.737 10.159 1.00 81.44 94 ARG A O 1
ATOM 793 N N . PRO A 1 95 ? -7.137 -2.728 9.886 1.00 90.06 95 PRO A N 1
ATOM 794 C CA . PRO A 1 95 ? -7.741 -3.090 8.608 1.00 90.06 95 PRO A CA 1
ATOM 795 C C . PRO A 1 95 ? -6.663 -3.474 7.586 1.00 90.06 95 PRO A C 1
ATOM 797 O O . PRO A 1 95 ? -5.699 -2.731 7.435 1.00 90.06 95 PRO A O 1
ATOM 800 N N . ASN A 1 96 ? -6.832 -4.576 6.850 1.00 92.44 96 ASN A N 1
ATOM 801 C CA . ASN A 1 96 ? -5.916 -5.025 5.784 1.00 92.44 96 ASN A CA 1
ATOM 802 C C . ASN A 1 96 ? -6.045 -4.161 4.504 1.00 92.44 96 ASN A C 1
ATOM 804 O O . ASN A 1 96 ? -6.214 -4.674 3.394 1.00 92.44 96 ASN A O 1
ATOM 808 N N . SER A 1 97 ? -6.028 -2.836 4.650 1.00 96.31 97 SER A N 1
ATOM 809 C CA . SER A 1 97 ? -6.352 -1.876 3.596 1.00 96.31 97 SER A CA 1
ATOM 810 C C . SER A 1 97 ? -5.371 -1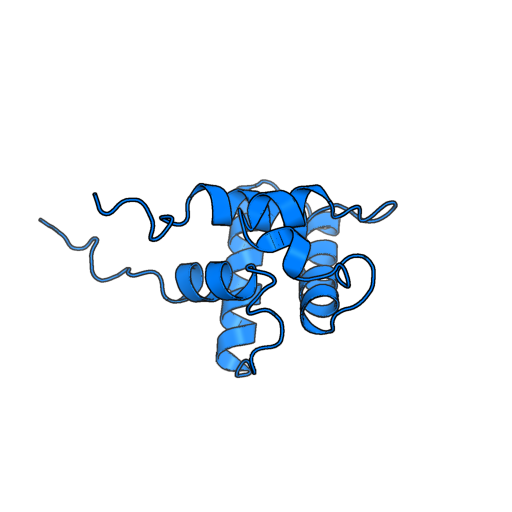.920 2.425 1.00 96.31 97 SER A C 1
ATOM 812 O O . SER A 1 97 ? -5.791 -2.077 1.278 1.00 96.31 97 SER A O 1
ATOM 814 N N . LEU A 1 98 ? -4.067 -1.807 2.691 1.00 96.69 98 LEU A N 1
ATOM 815 C CA . LEU A 1 98 ? -3.040 -1.850 1.653 1.00 96.69 98 LEU A CA 1
ATOM 816 C C . LEU A 1 98 ? -2.986 -3.221 0.960 1.00 96.69 98 LEU A C 1
ATOM 818 O O . LEU A 1 98 ? -3.080 -3.222 -0.265 1.00 96.69 98 LEU A O 1
ATOM 822 N N . PRO A 1 99 ? -2.967 -4.374 1.667 1.00 95.62 99 PRO A N 1
ATOM 823 C CA . PRO A 1 99 ? -3.051 -5.681 1.010 1.00 95.62 99 PRO A CA 1
ATOM 824 C C . PRO A 1 99 ? -4.286 -5.860 0.117 1.00 95.62 99 PRO A C 1
ATOM 826 O O . PRO A 1 99 ? -4.217 -6.516 -0.920 1.00 95.62 99 PRO A O 1
ATOM 829 N N . ARG A 1 100 ? -5.444 -5.289 0.481 1.00 95.62 100 ARG A N 1
ATOM 830 C CA . ARG A 1 100 ? -6.649 -5.321 -0.373 1.00 95.62 100 ARG A CA 1
ATOM 831 C C . ARG A 1 100 ? -6.479 -4.488 -1.643 1.00 95.62 100 ARG A C 1
ATOM 833 O O . ARG A 1 100 ? -6.812 -4.971 -2.723 1.00 95.62 100 ARG A O 1
ATOM 840 N N . VAL A 1 101 ? -5.945 -3.272 -1.526 1.00 96.00 101 VAL A N 1
ATOM 841 C CA . VAL A 1 101 ? -5.646 -2.418 -2.689 1.00 96.00 101 VAL A CA 1
ATOM 842 C C . VAL A 1 101 ? -4.599 -3.074 -3.588 1.00 96.00 101 VAL A C 1
ATOM 844 O O . VAL A 1 101 ? -4.764 -3.076 -4.806 1.00 96.00 101 VAL A O 1
ATOM 847 N N . ALA A 1 102 ? -3.559 -3.661 -2.999 1.00 94.94 102 ALA A N 1
ATOM 848 C CA . ALA A 1 102 ? -2.462 -4.266 -3.732 1.00 94.94 102 ALA A CA 1
ATOM 849 C C . ALA A 1 102 ? -2.912 -5.458 -4.571 1.00 94.94 102 ALA A C 1
ATOM 851 O O . ALA A 1 102 ? -2.708 -5.463 -5.781 1.00 94.94 102 ALA A O 1
ATOM 852 N N . ARG A 1 103 ? -3.630 -6.407 -3.961 1.00 94.25 103 ARG A N 1
ATOM 853 C CA . ARG A 1 103 ? -4.198 -7.560 -4.675 1.00 94.25 103 ARG A CA 1
ATOM 854 C C . ARG A 1 103 ? -5.149 -7.132 -5.786 1.00 94.25 103 ARG A C 1
ATOM 856 O O . ARG A 1 103 ? -5.085 -7.677 -6.881 1.00 94.25 103 ARG A O 1
ATOM 863 N N . HIS A 1 104 ? -5.987 -6.122 -5.535 1.00 93.75 104 HIS A N 1
ATOM 864 C CA . HIS A 1 104 ? -6.879 -5.588 -6.564 1.00 93.75 104 HIS A CA 1
ATOM 865 C C . HIS A 1 104 ? -6.105 -5.006 -7.753 1.00 93.75 104 HIS A C 1
ATOM 867 O O . HIS A 1 104 ? -6.462 -5.271 -8.895 1.00 93.75 104 HIS A O 1
ATOM 873 N N . LEU A 1 105 ? -5.056 -4.218 -7.498 1.00 92.06 105 LEU A N 1
ATOM 874 C CA . LEU A 1 105 ? -4.267 -3.575 -8.548 1.00 92.06 105 LEU A CA 1
ATOM 875 C C . LEU A 1 105 ? -3.380 -4.551 -9.319 1.00 92.06 105 LEU A C 1
ATOM 877 O O . LEU A 1 105 ? -3.303 -4.448 -10.541 1.00 92.06 105 LEU A O 1
ATOM 881 N N . LEU A 1 106 ? -2.741 -5.491 -8.628 1.00 89.50 106 LEU A N 1
ATOM 882 C CA . LEU A 1 106 ? -1.849 -6.467 -9.244 1.00 89.50 106 LEU A CA 1
ATOM 883 C C . LEU A 1 106 ? -2.625 -7.487 -10.086 1.00 89.50 106 LEU A C 1
ATOM 885 O O . LEU A 1 106 ? -2.175 -7.817 -11.174 1.00 89.50 106 LEU A O 1
ATOM 889 N N . ALA A 1 107 ? -3.840 -7.875 -9.678 1.00 87.69 107 ALA A N 1
ATOM 890 C CA . ALA A 1 107 ? -4.694 -8.768 -10.470 1.00 87.69 107 ALA A CA 1
ATOM 891 C C . ALA A 1 107 ? -5.145 -8.163 -11.816 1.00 87.69 107 ALA A C 1
ATOM 893 O O . ALA A 1 107 ? -5.559 -8.888 -12.716 1.00 87.69 107 ALA A O 1
ATOM 894 N N . ILE A 1 108 ? -5.097 -6.832 -11.953 1.00 83.12 108 ILE A N 1
ATOM 895 C CA . ILE A 1 108 ? -5.491 -6.101 -13.171 1.00 83.12 108 ILE A CA 1
ATOM 896 C C . ILE A 1 108 ? -4.309 -5.421 -13.871 1.00 83.12 108 ILE A C 1
ATOM 898 O O . ILE A 1 108 ? -4.504 -4.681 -14.848 1.00 83.12 108 ILE A O 1
ATOM 902 N N . CYS A 1 109 ? -3.103 -5.535 -13.319 1.00 74.62 109 CYS A N 1
ATOM 903 C CA . CYS A 1 109 ? -1.897 -5.054 -13.969 1.00 74.62 109 CYS A CA 1
ATOM 904 C C . CYS A 1 109 ? -1.469 -6.140 -14.960 1.00 74.62 109 CYS A C 1
ATOM 906 O O . CYS A 1 109 ? -1.442 -7.308 -14.582 1.00 74.62 109 CYS A O 1
ATOM 908 N N . PRO A 1 110 ? -1.236 -5.799 -16.243 1.00 55.94 110 PRO A N 1
ATOM 909 C CA . PRO A 1 110 ? -0.808 -6.795 -17.208 1.00 55.94 110 PRO A CA 1
ATOM 910 C C . PRO A 1 110 ? 0.491 -7.385 -16.679 1.00 55.94 110 PRO A C 1
ATOM 912 O O . PRO A 1 110 ? 1.471 -6.661 -16.496 1.00 55.94 110 PRO A O 1
ATOM 915 N N . ASN A 1 111 ? 0.478 -8.681 -16.383 1.00 52.09 111 ASN A N 1
ATOM 916 C CA . ASN A 1 111 ? 1.722 -9.399 -16.246 1.00 52.09 111 ASN A CA 1
ATOM 917 C C . ASN A 1 111 ? 2.464 -9.192 -17.569 1.00 52.09 111 ASN A C 1
ATOM 919 O O . ASN A 1 111 ? 1.921 -9.406 -18.653 1.00 52.09 111 ASN A O 1
ATOM 923 N N . SER A 1 112 ? 3.716 -8.760 -17.503 1.00 48.16 112 SER A N 1
ATOM 924 C CA . SER A 1 112 ? 4.586 -8.667 -18.680 1.00 48.16 112 SER A CA 1
ATOM 925 C C . SER A 1 112 ? 4.756 -10.024 -19.395 1.00 48.16 112 SER A C 1
ATOM 927 O O . SER A 1 112 ? 5.426 -10.089 -20.416 1.00 48.16 112 SER A O 1
ATOM 929 N N . ALA A 1 113 ? 4.161 -11.095 -18.852 1.00 41.72 113 ALA A N 1
ATOM 930 C CA . ALA A 1 113 ? 4.125 -12.454 -19.364 1.00 41.72 113 ALA A CA 1
ATOM 931 C C . ALA A 1 113 ? 2.978 -12.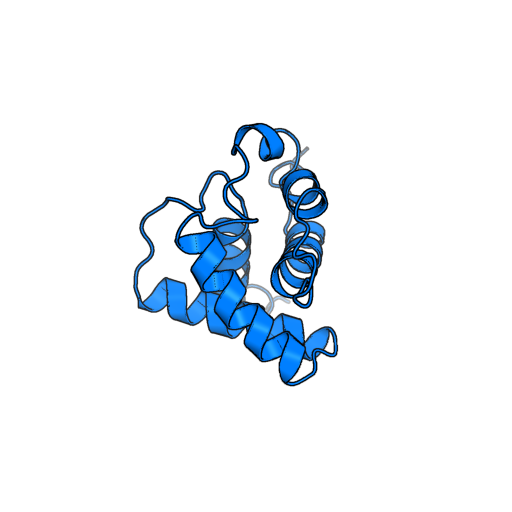753 -20.353 1.00 41.72 113 ALA A C 1
ATOM 933 O O . ALA A 1 113 ? 3.004 -13.813 -20.961 1.00 41.72 113 ALA A O 1
ATOM 934 N N . SER A 1 114 ? 2.004 -11.859 -20.579 1.00 36.53 114 SER A N 1
ATOM 935 C CA . SER A 1 114 ? 1.076 -12.004 -21.723 1.00 36.53 114 SER A CA 1
ATOM 936 C C . SER A 1 114 ? 1.642 -11.322 -22.970 1.00 36.53 114 SER A C 1
ATOM 938 O O . SER A 1 114 ? 1.086 -10.354 -23.485 1.00 36.53 114 SER A O 1
ATOM 940 N N . CYS A 1 115 ? 2.797 -11.799 -23.411 1.00 35.31 115 CYS A N 1
ATOM 941 C CA . CYS A 1 115 ? 3.303 -11.596 -24.761 1.00 35.31 115 CYS A CA 1
ATOM 942 C C . CYS A 1 115 ? 3.854 -12.958 -25.196 1.00 35.31 115 CYS A C 1
ATOM 944 O O . CYS A 1 115 ? 5.059 -13.196 -25.138 1.00 35.31 115 CYS A O 1
ATOM 946 N N . GLU A 1 116 ? 2.937 -13.879 -25.493 1.00 33.97 116 GLU A N 1
ATOM 947 C CA . GLU A 1 116 ? 3.217 -14.992 -26.407 1.00 33.97 116 GLU A CA 1
ATOM 948 C C . GLU A 1 116 ? 3.037 -14.507 -27.848 1.00 33.97 116 GLU A C 1
ATOM 950 O O . GLU A 1 116 ? 2.081 -13.727 -28.092 1.00 33.97 116 GLU A O 1
#

Secondary structure (DSSP, 8-state):
--GGGTT--HHHHHHHHHHSGGGTTSPPPHHHHHHHHHHHHHHHHHTT--HHHHHHHHHHHHHHHTT-TTS---GGGGSS-HHHHHHH---TTS--HHHHHHHHHHTTSPPTT---

Organism: Rhizophagus irregularis (strain DAOM 197198w) (NCBI:txid1432141)

Sequence (116 aa):
MNERFKEFNDDKYITCFFLDPQFRSRPLTAKAYSKIVRYATTIGKRLGFDLKESRALCEQIKDYRDNKLPFDLDESCSLDDPLNWWNLINTDSRPNSLPRVARHLLAICPNSASCE

Radius of gyration: 14.21 Å; chains: 1; bounding box: 30×30×47 Å

Foldseek 3Di:
DDPVVVPPPLLLVLLLQCLQLVCLQPDDDPVSLVSNLVVLLVLLVVVVHDPQLNVLQNVVSVCLSVCHPPNVDDSVCPVVHSLSSLVPHDPPPGPSNNSVSNNVSRVPDDDPPPPD

pLDDT: mean 83.76, std 17.18, range [33.97, 97.56]

InterPro domains:
  IPR012337 Ribonuclease H-like superfamily [SSF53098] (1-116)